Protein AF-A0A7G9RT55-F1 (afdb_monomer)

Organism: NCBI:txid1715720

Nearest PDB structures (foldseek):
  7obt-assembly1_A-2  TM=5.207E-01  e=1.478E+00  Homo sapiens
  7baa-assembly1_A-2  TM=5.423E-01  e=1.840E+00  Homo sapiens
  7ba3-assembly1_A  TM=5.422E-01  e=2.421E+00  Homo sapiens
  5dbk-assembly1_B  TM=5.103E-01  e=3.553E+00  Bacillus thuringiensis Bt407
  4gpk-assembly2_H  TM=4.696E-01  e=3.014E+00  Bacillus thuringiensis serovar thuringiensis

Structure (mmCIF, N/CA/C/O backbone):
data_AF-A0A7G9RT55-F1
#
_entry.id   AF-A0A7G9RT55-F1
#
loop_
_atom_site.group_PDB
_atom_site.id
_atom_site.type_symbol
_atom_site.label_atom_id
_atom_site.label_alt_id
_atom_site.label_comp_id
_atom_site.label_asym_id
_atom_site.label_entity_id
_atom_site.label_seq_id
_atom_site.pdbx_PDB_ins_code
_atom_site.Cartn_x
_atom_site.Cartn_y
_atom_site.Cartn_z
_atom_site.occupancy
_atom_site.B_iso_or_equiv
_atom_site.auth_seq_id
_atom_site.auth_comp_id
_atom_site.auth_asym_id
_atom_site.auth_atom_id
_atom_site.pdbx_PDB_model_num
ATOM 1 N N . MET A 1 1 ? 15.033 -12.448 26.226 1.00 54.19 1 MET A N 1
ATOM 2 C CA . MET A 1 1 ? 15.292 -12.663 24.775 1.00 54.19 1 MET A CA 1
ATOM 3 C C . MET A 1 1 ? 14.452 -11.762 23.844 1.00 54.19 1 MET A C 1
ATOM 5 O O . MET A 1 1 ? 14.510 -11.915 22.630 1.00 54.19 1 MET A O 1
ATOM 9 N N . THR A 1 2 ? 13.722 -10.767 24.361 1.00 61.53 2 THR A N 1
ATOM 10 C CA . THR A 1 2 ? 12.724 -9.975 23.604 1.00 61.53 2 THR A CA 1
ATOM 11 C C . THR A 1 2 ? 13.319 -8.771 22.852 1.00 61.53 2 THR A C 1
ATOM 13 O O . THR A 1 2 ? 12.818 -8.347 21.810 1.00 61.53 2 THR A O 1
ATOM 16 N N . THR A 1 3 ? 14.440 -8.237 23.336 1.00 63.31 3 THR A N 1
ATOM 17 C CA . THR A 1 3 ? 15.113 -7.041 22.800 1.00 63.31 3 THR A CA 1
ATOM 18 C C . THR A 1 3 ? 15.742 -7.268 21.425 1.00 63.31 3 THR A C 1
ATOM 20 O O . THR A 1 3 ? 15.651 -6.401 20.555 1.00 63.31 3 THR A O 1
ATOM 23 N N . ALA A 1 4 ? 16.321 -8.446 21.179 1.00 61.75 4 ALA A N 1
ATOM 24 C CA . ALA A 1 4 ? 16.947 -8.776 19.897 1.00 61.75 4 ALA A CA 1
ATOM 25 C C . ALA A 1 4 ? 15.930 -8.833 18.740 1.00 61.75 4 ALA A C 1
ATOM 27 O O . ALA A 1 4 ? 16.210 -8.348 17.642 1.00 61.75 4 ALA A O 1
ATOM 28 N N . ILE A 1 5 ? 14.725 -9.356 18.997 1.00 68.31 5 ILE A N 1
ATOM 29 C CA . ILE A 1 5 ? 13.633 -9.442 18.014 1.00 68.31 5 ILE A CA 1
ATOM 30 C C . ILE A 1 5 ? 13.136 -8.038 17.649 1.00 68.31 5 ILE A C 1
ATOM 32 O O . ILE A 1 5 ? 13.019 -7.701 16.468 1.00 68.31 5 ILE A O 1
ATOM 36 N N . ALA A 1 6 ? 12.928 -7.176 18.649 1.00 66.81 6 ALA A N 1
ATOM 37 C CA . ALA A 1 6 ? 12.518 -5.792 18.426 1.00 66.81 6 ALA A CA 1
ATOM 38 C C . ALA A 1 6 ? 13.565 -4.992 17.624 1.00 66.81 6 ALA A C 1
ATOM 40 O O . ALA A 1 6 ? 13.210 -4.236 16.714 1.00 66.81 6 ALA A O 1
ATOM 41 N N . LEU A 1 7 ? 14.860 -5.182 17.906 1.00 66.75 7 LEU A N 1
ATOM 42 C CA . LEU A 1 7 ? 15.953 -4.538 17.168 1.00 66.75 7 LEU A CA 1
ATOM 43 C C . LEU A 1 7 ? 16.041 -5.021 15.714 1.00 66.75 7 LEU A C 1
ATOM 45 O O . LEU A 1 7 ? 16.176 -4.187 14.815 1.00 66.75 7 LEU A O 1
ATOM 49 N N . ARG A 1 8 ? 15.901 -6.331 15.459 1.00 73.88 8 ARG A N 1
ATOM 50 C CA . ARG A 1 8 ? 15.820 -6.883 14.093 1.00 73.88 8 ARG A CA 1
ATOM 51 C C . ARG A 1 8 ? 14.623 -6.312 13.332 1.00 73.88 8 ARG A C 1
ATOM 53 O O . ARG A 1 8 ? 14.781 -5.881 12.192 1.00 73.88 8 ARG A O 1
ATOM 60 N N . GLY A 1 9 ? 13.469 -6.184 13.989 1.00 81.88 9 GLY A N 1
ATOM 61 C CA . GLY A 1 9 ? 12.286 -5.540 13.413 1.00 81.88 9 GLY A CA 1
ATOM 62 C C . GLY A 1 9 ? 12.526 -4.077 13.023 1.00 81.88 9 GLY A C 1
ATOM 63 O O . GLY A 1 9 ? 12.167 -3.658 11.924 1.00 81.88 9 GLY A O 1
ATOM 64 N N . ARG A 1 10 ? 13.191 -3.290 13.881 1.00 85.25 10 ARG A N 1
ATOM 65 C CA . ARG A 1 10 ? 13.533 -1.887 13.575 1.00 85.25 10 ARG A CA 1
ATOM 66 C C . ARG A 1 10 ? 14.549 -1.770 12.438 1.00 85.25 10 ARG A C 1
ATOM 68 O O . ARG A 1 10 ? 14.402 -0.880 11.602 1.00 85.25 10 ARG A O 1
ATOM 75 N N . ARG A 1 11 ? 15.558 -2.649 12.390 1.00 89.50 11 ARG A N 1
ATOM 76 C CA . ARG A 1 11 ? 16.537 -2.699 11.290 1.00 89.50 11 ARG A CA 1
ATOM 77 C C . ARG A 1 11 ? 15.849 -3.008 9.959 1.00 89.50 11 ARG A C 1
ATOM 79 O O . ARG A 1 11 ? 16.052 -2.252 9.014 1.00 89.50 11 ARG A O 1
ATOM 86 N N . LYS A 1 12 ? 14.952 -4.002 9.929 1.00 91.12 12 LYS A N 1
ATOM 87 C CA . LYS A 1 12 ? 14.154 -4.335 8.738 1.00 91.12 12 LYS A CA 1
ATOM 88 C C . LYS A 1 12 ? 13.342 -3.133 8.249 1.00 91.12 12 LYS A C 1
ATOM 90 O O . LYS A 1 12 ? 13.470 -2.722 7.105 1.00 91.12 12 LYS A O 1
ATOM 95 N N . VAL A 1 13 ? 12.594 -2.474 9.139 1.00 91.50 13 VAL A N 1
ATOM 96 C CA . VAL A 1 13 ? 11.798 -1.284 8.773 1.00 91.50 13 VAL A CA 1
ATOM 97 C C . VAL A 1 13 ? 12.667 -0.145 8.229 1.00 91.50 13 VAL A C 1
ATOM 99 O O . VAL A 1 13 ? 12.251 0.558 7.310 1.00 91.50 13 VAL A O 1
ATOM 102 N N . ARG A 1 14 ? 13.867 0.071 8.783 1.00 93.00 14 ARG A N 1
ATOM 103 C CA . ARG A 1 14 ? 14.801 1.086 8.269 1.00 93.00 14 ARG A CA 1
ATOM 104 C C . ARG A 1 14 ? 15.301 0.739 6.867 1.00 93.00 14 ARG A C 1
ATOM 106 O O . ARG A 1 14 ? 15.377 1.639 6.036 1.00 93.00 14 ARG A O 1
ATOM 113 N N . GLN A 1 15 ? 15.595 -0.533 6.610 1.00 93.75 15 GLN A N 1
ATOM 114 C CA . GLN A 1 15 ? 16.011 -1.015 5.295 1.00 93.75 15 GLN A CA 1
ATOM 115 C C . GLN A 1 15 ? 14.906 -0.814 4.252 1.00 93.75 15 GLN A C 1
ATOM 117 O O . GLN A 1 15 ? 15.156 -0.141 3.257 1.00 93.75 15 GLN A O 1
ATOM 122 N N . LEU A 1 16 ? 13.677 -1.254 4.539 1.00 93.00 16 LEU A N 1
ATOM 123 C CA . LEU A 1 16 ? 12.526 -1.070 3.644 1.00 93.00 16 LEU A CA 1
ATOM 124 C C . LEU A 1 16 ? 12.285 0.412 3.330 1.00 93.00 16 LEU A C 1
ATOM 126 O O . LEU A 1 16 ? 12.070 0.809 2.189 1.00 93.00 16 LEU A O 1
ATOM 130 N N . LYS A 1 17 ? 12.371 1.282 4.349 1.00 92.81 17 LYS A N 1
ATOM 131 C CA . LYS A 1 17 ? 12.248 2.735 4.154 1.00 92.81 17 LYS A CA 1
ATOM 132 C C . LYS A 1 17 ?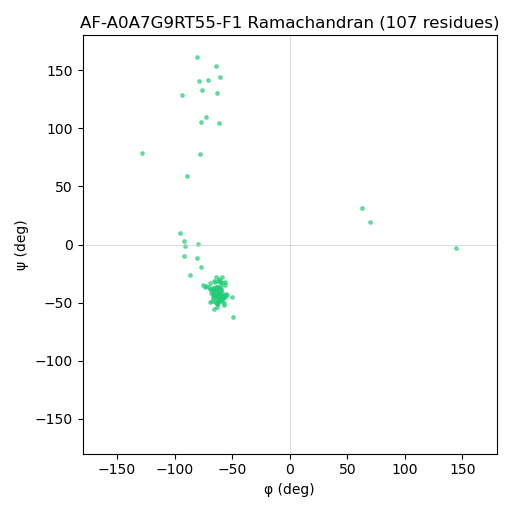 13.352 3.296 3.257 1.00 92.81 17 LYS A C 1
ATOM 134 O O . LYS A 1 17 ? 13.085 4.242 2.523 1.00 92.81 17 LYS A O 1
ATOM 139 N N . ARG A 1 18 ? 14.578 2.771 3.348 1.00 92.56 18 ARG A N 1
ATOM 140 C CA . ARG A 1 18 ? 15.696 3.189 2.494 1.00 92.56 18 ARG A CA 1
ATOM 141 C C . ARG A 1 18 ? 15.471 2.729 1.054 1.00 92.56 18 ARG A C 1
ATOM 143 O O . ARG A 1 18 ? 15.547 3.571 0.172 1.00 92.56 18 ARG A O 1
ATOM 150 N N . GLN A 1 19 ? 15.130 1.458 0.847 1.00 92.44 19 GLN A N 1
ATOM 151 C CA . GLN A 1 19 ? 14.832 0.894 -0.476 1.00 92.44 19 GLN A CA 1
ATOM 152 C C . GLN A 1 19 ? 13.719 1.675 -1.172 1.00 92.44 19 GLN A C 1
ATOM 154 O O . GLN A 1 19 ? 13.889 2.108 -2.306 1.00 92.44 19 GLN A O 1
ATOM 159 N N . LEU A 1 20 ? 12.644 1.986 -0.445 1.00 91.50 20 LEU A N 1
ATOM 160 C CA . LEU A 1 20 ? 11.575 2.820 -0.973 1.00 91.50 20 LEU A CA 1
ATOM 161 C C . LEU A 1 20 ? 12.046 4.217 -1.405 1.00 91.50 20 LEU A C 1
ATOM 163 O O . LEU A 1 20 ? 11.630 4.720 -2.443 1.00 91.50 20 LEU A O 1
ATOM 167 N N . ARG A 1 21 ? 12.877 4.881 -0.594 1.00 90.94 21 ARG A N 1
ATOM 168 C CA . ARG A 1 21 ? 13.384 6.216 -0.944 1.00 90.94 21 ARG A CA 1
ATOM 169 C C . ARG A 1 21 ? 14.234 6.169 -2.205 1.00 90.94 21 ARG A C 1
ATOM 171 O O . ARG A 1 21 ? 14.098 7.054 -3.035 1.00 90.94 21 ARG A O 1
ATOM 178 N N . THR A 1 22 ? 15.082 5.150 -2.332 1.00 90.44 22 THR A N 1
ATOM 179 C CA . THR A 1 22 ? 15.911 4.949 -3.522 1.00 90.44 22 THR A CA 1
ATOM 180 C C . THR A 1 22 ? 15.049 4.709 -4.758 1.00 90.44 22 THR A C 1
ATOM 182 O O . THR A 1 22 ? 15.300 5.326 -5.782 1.00 90.44 22 THR A O 1
ATOM 185 N N . ALA A 1 23 ? 13.999 3.894 -4.646 1.00 87.81 23 ALA A N 1
ATOM 186 C CA . ALA A 1 23 ? 13.074 3.612 -5.742 1.00 87.81 23 ALA A CA 1
ATOM 187 C C . ALA A 1 23 ? 12.282 4.836 -6.228 1.00 87.81 23 ALA A C 1
ATOM 189 O O . ALA A 1 23 ? 11.890 4.891 -7.386 1.00 87.81 23 ALA A O 1
ATOM 190 N N . GLY A 1 24 ? 12.037 5.814 -5.351 1.00 84.00 24 GLY A N 1
ATOM 191 C CA . GLY A 1 24 ? 11.335 7.052 -5.697 1.00 84.00 24 GLY A CA 1
ATOM 192 C C . GLY A 1 24 ? 12.196 8.102 -6.407 1.00 84.00 24 GLY A C 1
ATOM 193 O O . GLY A 1 24 ? 11.698 9.193 -6.677 1.00 84.00 24 GLY A O 1
ATOM 194 N N . LEU A 1 25 ? 13.479 7.822 -6.660 1.00 88.69 25 LEU A N 1
ATOM 195 C CA . LEU A 1 25 ? 14.351 8.725 -7.408 1.00 88.69 25 LEU A CA 1
ATOM 196 C C . LEU A 1 25 ? 14.087 8.593 -8.920 1.00 88.69 25 LEU A C 1
ATOM 198 O O . LEU A 1 25 ? 13.957 7.470 -9.403 1.00 88.69 25 LEU A O 1
ATOM 202 N N . PRO A 1 26 ? 14.093 9.699 -9.692 1.00 80.81 26 PRO A N 1
ATOM 203 C CA . PRO A 1 26 ? 13.891 9.648 -11.146 1.00 80.81 26 PRO A CA 1
ATOM 204 C C . PRO A 1 26 ? 14.925 8.786 -11.885 1.00 80.81 26 PRO A C 1
ATOM 206 O O . PRO A 1 26 ? 14.635 8.238 -12.939 1.00 80.81 26 PRO A O 1
ATOM 209 N N . SER A 1 27 ? 16.131 8.666 -11.325 1.00 84.81 27 SER A N 1
ATOM 210 C CA . SER A 1 27 ? 17.256 7.903 -11.875 1.00 84.81 27 SER A CA 1
ATOM 211 C C . SER A 1 27 ? 17.368 6.477 -11.326 1.00 84.81 27 SER A C 1
ATOM 213 O O . SER A 1 27 ? 18.392 5.823 -11.529 1.00 84.81 27 SER A O 1
ATOM 215 N N . ALA A 1 28 ? 16.363 5.994 -10.589 1.00 85.56 28 ALA A N 1
ATOM 216 C CA . ALA A 1 28 ? 16.394 4.654 -10.020 1.00 85.56 28 ALA A CA 1
ATOM 217 C C . ALA A 1 28 ? 16.431 3.593 -11.128 1.00 85.56 28 ALA A C 1
ATOM 219 O O . ALA A 1 28 ? 15.606 3.602 -12.041 1.00 85.56 28 ALA A O 1
ATOM 220 N N . ALA A 1 29 ? 17.364 2.647 -11.019 1.00 89.06 29 ALA A N 1
ATOM 221 C CA . ALA A 1 29 ? 17.417 1.503 -11.923 1.00 89.06 29 ALA A CA 1
ATOM 222 C C . ALA A 1 29 ? 16.163 0.624 -11.760 1.00 89.06 29 ALA A C 1
ATOM 224 O O . ALA A 1 29 ? 15.603 0.555 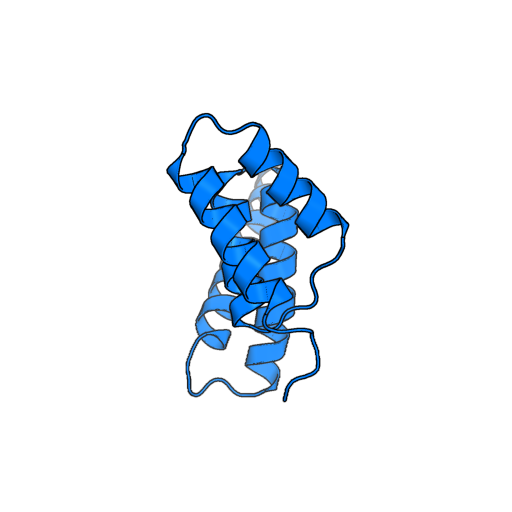-10.664 1.00 89.06 29 ALA A O 1
ATOM 225 N N . ALA A 1 30 ? 15.771 -0.116 -12.802 1.00 87.06 30 ALA A N 1
ATOM 226 C CA . ALA A 1 30 ? 14.590 -0.993 -12.771 1.00 87.06 30 ALA A CA 1
ATOM 227 C C . ALA A 1 30 ? 14.579 -1.935 -11.548 1.00 87.06 30 ALA A C 1
ATOM 229 O O . ALA A 1 30 ? 13.609 -1.975 -10.797 1.00 87.06 30 ALA A O 1
ATOM 230 N N . ALA A 1 31 ? 15.717 -2.566 -11.236 1.00 88.75 31 ALA A N 1
ATOM 231 C CA . ALA A 1 31 ? 15.854 -3.418 -10.051 1.00 88.75 31 ALA A CA 1
ATOM 232 C C . ALA A 1 31 ? 15.601 -2.674 -8.721 1.00 88.75 31 ALA A C 1
ATOM 234 O O . ALA A 1 31 ? 15.115 -3.254 -7.752 1.00 88.75 31 ALA A O 1
ATOM 235 N N . GLN A 1 32 ? 15.928 -1.381 -8.643 1.00 90.25 32 GLN A N 1
ATOM 236 C CA . GLN A 1 32 ? 15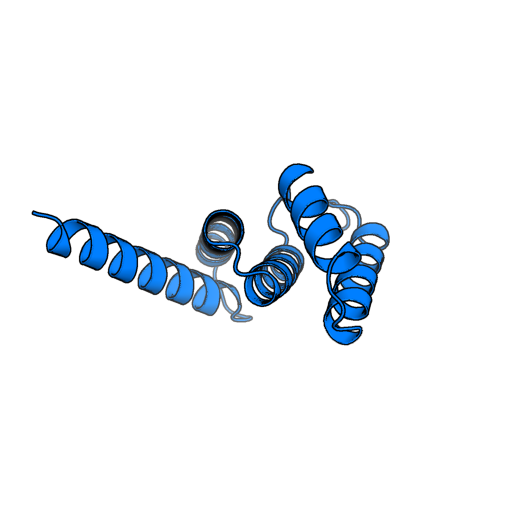.642 -0.561 -7.462 1.00 90.25 32 GLN A CA 1
ATOM 237 C C . GLN A 1 32 ? 14.160 -0.192 -7.383 1.00 90.25 32 GLN A C 1
ATOM 239 O O . GLN A 1 32 ? 13.623 -0.123 -6.278 1.00 90.25 32 GLN A O 1
ATOM 244 N N . GLN A 1 33 ? 13.505 0.021 -8.526 1.00 89.25 33 GLN A N 1
ATOM 245 C CA . GLN A 1 33 ? 12.066 0.265 -8.598 1.00 89.25 33 GLN A CA 1
ATOM 246 C C . GLN A 1 33 ? 11.281 -0.962 -8.123 1.00 89.25 33 GLN A C 1
ATOM 248 O O . GLN A 1 33 ? 10.414 -0.816 -7.261 1.00 89.25 33 GLN A O 1
ATOM 253 N N . ASP A 1 34 ? 11.653 -2.161 -8.577 1.00 89.88 34 ASP A N 1
ATOM 254 C CA . ASP A 1 34 ? 11.031 -3.420 -8.146 1.00 89.88 34 ASP A CA 1
ATOM 255 C C . ASP A 1 34 ? 11.199 -3.651 -6.641 1.00 89.88 34 ASP A C 1
ATOM 257 O O . ASP A 1 34 ? 10.216 -3.826 -5.919 1.00 89.88 34 ASP A O 1
ATOM 261 N N . LEU A 1 35 ? 12.421 -3.490 -6.118 1.00 92.06 35 LEU A N 1
ATOM 262 C CA . LEU A 1 35 ? 12.663 -3.541 -4.672 1.00 92.06 35 LEU A CA 1
ATOM 263 C C . LEU A 1 35 ? 11.843 -2.495 -3.902 1.00 92.06 35 LEU A C 1
ATOM 265 O O . LEU A 1 35 ? 11.456 -2.724 -2.753 1.00 92.06 35 LEU A O 1
ATOM 269 N N . GLY A 1 36 ? 11.594 -1.333 -4.502 1.00 92.75 36 GLY A N 1
ATOM 270 C CA . GLY A 1 36 ? 10.735 -0.292 -3.952 1.00 92.75 36 GLY A CA 1
ATOM 271 C C . GLY A 1 36 ? 9.273 -0.702 -3.856 1.00 92.75 36 GLY A C 1
ATOM 272 O O . GLY A 1 36 ? 8.652 -0.437 -2.822 1.00 92.75 36 GLY A O 1
ATOM 273 N N . ARG A 1 37 ? 8.746 -1.357 -4.899 1.00 93.94 37 ARG A N 1
ATOM 274 C CA . ARG A 1 37 ? 7.378 -1.899 -4.951 1.00 93.94 37 ARG A CA 1
ATOM 275 C C . ARG A 1 37 ? 7.171 -2.93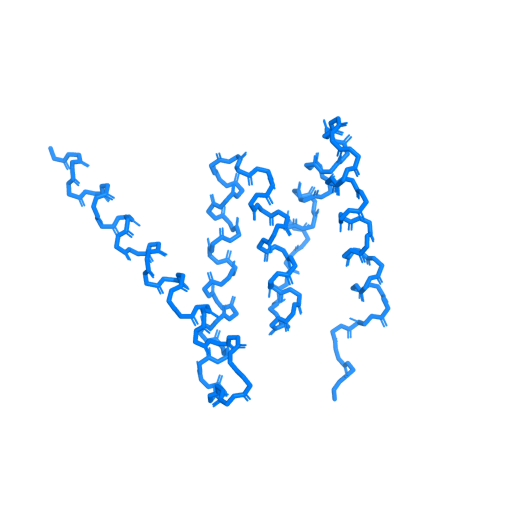2 -3.847 1.00 93.94 37 ARG A C 1
ATOM 277 O O . ARG A 1 37 ? 6.255 -2.786 -3.039 1.00 93.94 37 ARG A O 1
ATOM 284 N N . ASP A 1 38 ? 8.090 -3.879 -3.708 1.00 94.19 38 ASP A N 1
ATOM 285 C CA . ASP A 1 38 ? 8.023 -4.879 -2.637 1.00 94.19 38 ASP A CA 1
ATOM 286 C C . ASP A 1 38 ? 8.132 -4.223 -1.254 1.00 94.19 38 ASP A C 1
ATOM 288 O O . ASP A 1 38 ? 7.365 -4.507 -0.329 1.00 94.19 38 ASP A O 1
ATOM 292 N N . SER A 1 39 ? 9.051 -3.260 -1.115 1.00 95.00 39 SER A N 1
ATOM 293 C CA . SER A 1 39 ? 9.277 -2.565 0.154 1.00 95.00 39 SER A CA 1
ATOM 294 C C . SER A 1 39 ? 8.074 -1.741 0.605 1.00 95.00 39 SER A C 1
ATOM 296 O O . SER A 1 39 ? 7.802 -1.654 1.807 1.00 95.00 39 SER A O 1
ATOM 298 N N . VAL A 1 40 ? 7.367 -1.084 -0.321 1.00 96.44 40 VAL A N 1
ATOM 299 C CA . VAL A 1 40 ? 6.189 -0.281 0.028 1.00 96.44 40 VAL A CA 1
ATOM 300 C C . VAL A 1 40 ? 5.002 -1.158 0.399 1.00 96.44 40 VAL A C 1
ATOM 302 O O . VAL A 1 40 ? 4.301 -0.802 1.348 1.00 96.44 40 VAL A O 1
ATOM 305 N N . LEU A 1 41 ? 4.833 -2.312 -0.255 1.00 96.38 41 LEU A N 1
ATOM 306 C CA . LEU A 1 41 ? 3.822 -3.303 0.115 1.00 96.38 41 LEU A CA 1
ATOM 307 C C . LEU A 1 41 ? 4.080 -3.851 1.520 1.00 96.38 41 LEU A C 1
ATOM 309 O O . LEU A 1 41 ? 3.196 -3.771 2.371 1.00 96.38 41 LEU A O 1
ATOM 313 N N . GLU A 1 42 ? 5.313 -4.258 1.837 1.00 96.38 42 GLU A N 1
ATOM 314 C CA . GLU A 1 42 ? 5.618 -4.755 3.185 1.00 96.38 42 GLU A CA 1
ATOM 315 C C . GLU A 1 42 ? 5.395 -3.663 4.257 1.00 96.38 42 GLU A C 1
ATOM 317 O O . GLU A 1 42 ? 4.899 -3.916 5.362 1.00 96.38 42 GLU A O 1
ATOM 322 N N . LEU A 1 43 ? 5.728 -2.404 3.949 1.00 96.31 43 LEU A N 1
ATOM 323 C CA . LEU A 1 43 ? 5.473 -1.278 4.853 1.00 96.31 43 LEU A CA 1
ATOM 324 C C . LEU A 1 43 ? 3.979 -0.958 4.997 1.00 96.31 43 LEU A C 1
ATOM 326 O O . LEU A 1 43 ? 3.567 -0.528 6.083 1.00 96.31 43 LEU A O 1
ATOM 330 N N . LEU A 1 44 ? 3.183 -1.144 3.944 1.00 96.75 44 LEU A N 1
ATOM 331 C CA . LEU A 1 44 ? 1.729 -1.015 3.975 1.00 96.75 44 LEU A CA 1
ATOM 332 C C . LEU A 1 44 ? 1.118 -2.094 4.870 1.00 96.75 44 LEU A C 1
ATOM 334 O O . LEU A 1 44 ? 0.480 -1.749 5.863 1.00 96.75 44 LEU A O 1
ATOM 338 N N . GLU A 1 45 ? 1.399 -3.369 4.604 1.00 96.12 45 GLU A N 1
ATOM 339 C CA . GLU A 1 45 ? 0.913 -4.506 5.395 1.00 96.12 45 GLU A CA 1
ATOM 340 C C . GLU A 1 45 ? 1.292 -4.375 6.867 1.00 96.12 45 GLU A C 1
ATOM 342 O O . GLU A 1 45 ? 0.478 -4.575 7.773 1.00 96.12 45 GLU A O 1
ATOM 347 N N . ARG A 1 46 ? 2.530 -3.949 7.136 1.00 95.69 46 ARG A N 1
ATOM 348 C CA . ARG A 1 46 ? 2.963 -3.650 8.496 1.00 95.69 46 ARG A CA 1
ATOM 349 C C . ARG A 1 46 ? 2.113 -2.541 9.117 1.00 95.69 46 ARG A C 1
ATOM 351 O O . ARG A 1 46 ? 1.713 -2.659 10.270 1.00 95.69 46 ARG A O 1
ATOM 358 N N . SER A 1 47 ? 1.848 -1.461 8.388 1.00 95.44 47 SER A N 1
ATOM 359 C CA . SER A 1 47 ? 1.026 -0.352 8.891 1.00 95.44 47 SER A CA 1
ATOM 360 C C . SER A 1 47 ? -0.407 -0.798 9.177 1.00 95.44 47 SER A C 1
ATOM 362 O O . SER A 1 47 ? -0.968 -0.381 10.188 1.00 95.44 47 SER A O 1
ATOM 364 N N . MET A 1 48 ? -0.955 -1.696 8.355 1.00 95.31 48 MET A N 1
ATOM 365 C CA . MET A 1 48 ? -2.253 -2.332 8.581 1.00 95.31 48 MET A CA 1
ATOM 366 C C . MET A 1 48 ? -2.241 -3.174 9.858 1.00 95.31 48 MET A C 1
ATOM 368 O O . MET A 1 48 ? -3.076 -2.984 10.737 1.00 95.31 48 MET A O 1
ATOM 372 N N . ARG A 1 49 ? -1.234 -4.041 10.015 1.00 94.38 49 ARG A N 1
ATOM 373 C CA . ARG A 1 49 ? -1.087 -4.924 11.181 1.00 94.38 49 ARG A CA 1
ATOM 374 C C . ARG A 1 49 ? -0.966 -4.167 12.506 1.00 94.38 49 ARG A C 1
ATOM 376 O O . ARG A 1 49 ? -1.441 -4.656 13.523 1.00 94.38 49 ARG A O 1
ATOM 383 N N . PHE A 1 50 ? -0.315 -3.004 12.509 1.00 92.00 50 PHE A N 1
ATOM 384 C CA . PHE A 1 50 ? -0.173 -2.162 13.706 1.00 92.00 50 PHE A CA 1
ATOM 385 C C . PHE A 1 50 ? -1.282 -1.105 13.851 1.00 92.00 50 PHE A C 1
ATOM 387 O O . PHE A 1 50 ? -1.218 -0.296 14.770 1.00 92.00 50 PHE A O 1
ATOM 394 N N . GLY A 1 51 ? -2.282 -1.076 12.962 1.00 90.88 51 GLY A N 1
ATOM 395 C CA . GLY A 1 51 ? -3.392 -0.122 13.048 1.00 90.88 51 GLY A CA 1
ATOM 396 C C . GLY A 1 51 ? -3.003 1.332 12.757 1.00 90.88 51 GLY A C 1
ATOM 397 O O . GLY A 1 51 ? -3.725 2.255 13.127 1.00 90.88 51 GLY A O 1
ATOM 398 N N . HIS A 1 52 ? -1.873 1.581 12.090 1.00 93.81 52 HIS A N 1
ATOM 399 C CA . HIS A 1 52 ? -1.417 2.934 11.768 1.00 93.81 52 HIS A CA 1
ATOM 400 C C . HIS A 1 52 ? -2.194 3.512 10.574 1.00 93.81 52 HIS A C 1
ATOM 402 O O . HIS A 1 52 ? -1.687 3.563 9.457 1.00 93.81 52 HIS A O 1
ATOM 408 N N . GLN A 1 53 ? -3.422 3.965 10.818 1.00 91.50 53 GLN A N 1
ATOM 409 C CA . GLN A 1 53 ? -4.394 4.432 9.819 1.00 91.50 53 GLN A CA 1
ATOM 410 C C . GLN A 1 53 ? -3.833 5.444 8.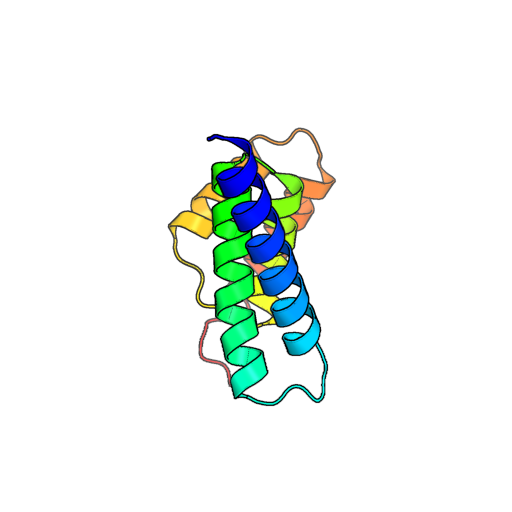806 1.00 91.50 53 GLN A C 1
ATOM 412 O O . GLN A 1 53 ? -3.742 5.158 7.611 1.00 91.50 53 GLN A O 1
ATOM 417 N N . ARG A 1 54 ? -3.390 6.613 9.285 1.00 91.19 54 ARG A N 1
ATOM 418 C CA . ARG A 1 54 ? -2.834 7.679 8.435 1.00 91.19 54 ARG A CA 1
ATOM 419 C C . ARG A 1 54 ? -1.602 7.217 7.662 1.00 91.19 54 ARG A C 1
ATOM 421 O O . ARG A 1 54 ? -1.444 7.547 6.489 1.00 91.19 54 ARG A O 1
ATOM 428 N N . LEU A 1 55 ? -0.745 6.422 8.304 1.00 93.75 55 LEU A N 1
ATOM 429 C CA . LEU A 1 55 ? 0.450 5.886 7.659 1.00 93.75 55 LEU A CA 1
ATOM 430 C C . LEU A 1 55 ? 0.091 4.862 6.575 1.00 93.75 55 LEU A C 1
ATOM 432 O O . LEU A 1 55 ? 0.723 4.869 5.526 1.00 93.75 55 LEU A O 1
ATOM 436 N N . ALA A 1 56 ? -0.923 4.023 6.791 1.00 95.00 56 ALA A N 1
ATOM 437 C CA . ALA A 1 56 ? -1.392 3.064 5.798 1.00 95.00 56 ALA A CA 1
ATOM 438 C C . ALA A 1 56 ? -1.887 3.775 4.528 1.00 95.00 56 ALA A C 1
ATOM 440 O O . ALA A 1 56 ? -1.444 3.431 3.439 1.00 95.00 56 ALA A O 1
ATOM 441 N N . LEU A 1 57 ? -2.683 4.844 4.652 1.00 92.94 57 LEU A N 1
ATOM 442 C CA . LEU A 1 57 ? -3.123 5.637 3.493 1.00 92.94 57 LEU A CA 1
ATOM 443 C C . LEU A 1 57 ? -1.961 6.341 2.770 1.00 92.94 57 LEU A C 1
ATOM 445 O O . LEU A 1 57 ? -1.931 6.407 1.542 1.00 92.94 57 LEU A O 1
ATOM 449 N N . GLN A 1 58 ? -0.954 6.824 3.506 1.00 92.81 58 GLN A N 1
ATOM 450 C CA . GLN A 1 58 ? 0.267 7.354 2.887 1.00 92.81 58 GLN A CA 1
ATOM 451 C C . GLN A 1 58 ? 1.046 6.275 2.121 1.00 92.81 58 GLN A C 1
ATOM 453 O O . GLN A 1 58 ? 1.585 6.556 1.052 1.00 92.81 58 GLN A O 1
ATOM 458 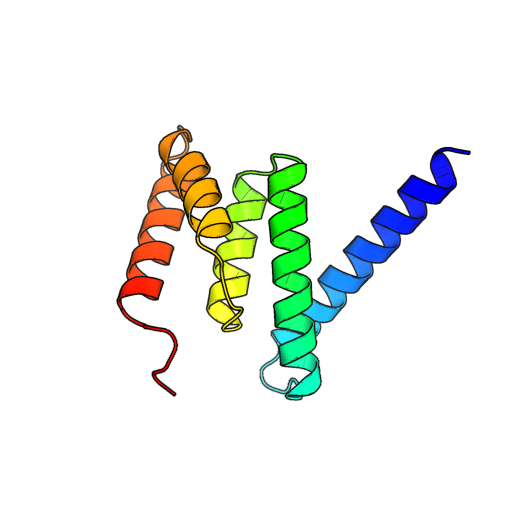N N . ARG A 1 59 ? 1.108 5.048 2.654 1.00 95.06 59 ARG A N 1
ATOM 459 C CA . ARG A 1 59 ? 1.770 3.906 2.008 1.00 95.06 59 ARG A CA 1
ATOM 460 C C . ARG A 1 59 ? 1.009 3.414 0.784 1.00 95.06 59 ARG A C 1
ATOM 462 O O . ARG A 1 59 ? 1.655 3.092 -0.202 1.00 95.06 59 ARG A O 1
ATOM 469 N N . LEU A 1 60 ? -0.322 3.444 0.817 1.00 94.44 60 LEU A N 1
ATOM 470 C CA . LEU A 1 60 ? -1.170 3.156 -0.340 1.00 94.44 60 LEU A CA 1
ATOM 471 C C . LEU A 1 60 ? -0.860 4.111 -1.501 1.00 94.44 60 LEU A C 1
ATOM 473 O O . LEU A 1 60 ? -0.592 3.664 -2.608 1.00 94.44 60 LEU A O 1
ATOM 477 N N . HIS A 1 61 ? -0.796 5.418 -1.236 1.00 92.88 61 HIS A N 1
ATOM 478 C CA . HIS A 1 61 ? -0.406 6.402 -2.252 1.00 92.88 61 HIS A CA 1
ATOM 479 C C . HIS A 1 61 ? 1.006 6.127 -2.795 1.00 92.88 61 HIS A C 1
ATOM 481 O O . HIS A 1 61 ? 1.228 6.138 -4.001 1.00 92.88 61 HIS A O 1
ATOM 487 N N . GLN A 1 62 ? 1.976 5.840 -1.924 1.00 92.94 62 GLN A N 1
ATOM 488 C CA . GLN A 1 62 ? 3.330 5.494 -2.374 1.00 92.94 62 GLN A CA 1
ATOM 489 C C . GLN A 1 62 ? 3.352 4.233 -3.250 1.00 92.94 62 GLN A C 1
ATOM 491 O O . GLN A 1 62 ? 4.111 4.190 -4.212 1.00 92.94 62 GLN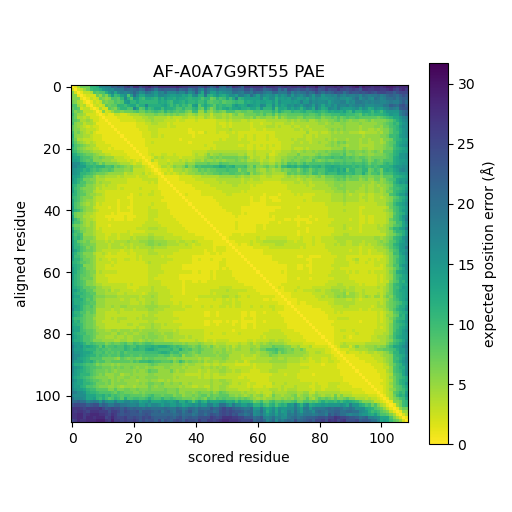 A O 1
ATOM 496 N N . ALA A 1 63 ? 2.520 3.239 -2.936 1.00 94.19 63 ALA A N 1
ATOM 497 C CA . ALA A 1 63 ? 2.371 2.024 -3.727 1.00 94.19 63 ALA A CA 1
ATOM 498 C C . ALA A 1 63 ? 1.792 2.320 -5.115 1.00 94.19 63 ALA A C 1
ATOM 500 O O . ALA A 1 63 ? 2.370 1.878 -6.104 1.00 94.19 63 ALA A O 1
ATOM 501 N N . LEU A 1 64 ? 0.744 3.147 -5.198 1.00 92.12 64 LEU A N 1
ATOM 502 C CA . LEU A 1 64 ? 0.179 3.602 -6.472 1.00 92.12 64 LEU A CA 1
ATOM 503 C C . LEU A 1 64 ? 1.215 4.342 -7.325 1.00 92.12 64 LEU A C 1
ATOM 505 O O . LEU A 1 64 ? 1.403 4.007 -8.488 1.00 92.12 64 LEU A O 1
ATOM 509 N N . LYS A 1 65 ? 1.963 5.281 -6.731 1.00 89.62 65 LYS A N 1
ATOM 510 C CA . LYS A 1 65 ? 3.009 6.040 -7.439 1.00 89.62 65 LYS A CA 1
ATOM 511 C C . LYS A 1 65 ? 4.136 5.182 -8.001 1.00 89.62 65 LYS A C 1
ATOM 513 O O . LYS A 1 65 ? 4.752 5.569 -8.984 1.00 89.62 65 LYS A O 1
ATOM 518 N N . LEU A 1 66 ? 4.435 4.059 -7.356 1.00 89.38 66 LEU A N 1
ATOM 519 C CA . LEU A 1 66 ? 5.459 3.124 -7.819 1.00 89.38 66 LEU A CA 1
ATOM 520 C C . LEU A 1 66 ? 4.905 2.036 -8.743 1.00 89.38 66 LEU A C 1
ATOM 522 O O . LEU A 1 66 ? 5.676 1.191 -9.196 1.00 89.38 66 LEU A O 1
ATOM 526 N N . GLY A 1 67 ? 3.596 2.024 -9.006 1.00 89.88 67 GLY A N 1
ATOM 527 C CA . GLY A 1 67 ? 2.946 0.955 -9.761 1.00 89.88 67 GLY A CA 1
ATOM 528 C C . GLY A 1 67 ? 3.039 -0.401 -9.059 1.00 89.88 67 GLY A C 1
ATOM 529 O O . GLY A 1 67 ? 3.166 -1.430 -9.716 1.00 89.88 67 GLY A O 1
ATOM 530 N N . ALA A 1 68 ? 3.053 -0.421 -7.723 1.00 91.44 68 ALA A N 1
ATOM 531 C CA . ALA A 1 68 ? 3.037 -1.668 -6.970 1.00 91.44 68 ALA A CA 1
ATOM 532 C C . ALA A 1 68 ? 1.660 -2.339 -7.080 1.00 91.44 68 ALA A C 1
ATOM 534 O O . ALA A 1 68 ? 0.623 -1.674 -7.021 1.00 91.44 68 ALA A O 1
ATOM 535 N N . VAL A 1 69 ? 1.646 -3.667 -7.191 1.00 90.75 69 VAL A N 1
ATOM 536 C CA . VAL A 1 69 ? 0.405 -4.440 -7.312 1.00 90.75 69 VAL A CA 1
ATOM 537 C C . VAL A 1 69 ? -0.318 -4.467 -5.965 1.00 90.75 69 VAL A C 1
ATOM 539 O O . VAL A 1 69 ? 0.127 -5.093 -5.003 1.00 90.75 69 VAL A O 1
ATOM 542 N N . LEU A 1 70 ? -1.447 -3.766 -5.884 1.00 91.94 70 LEU A N 1
ATOM 543 C CA . LEU A 1 70 ? -2.284 -3.708 -4.690 1.00 91.94 70 LEU A CA 1
ATOM 544 C C . LEU A 1 70 ? -3.383 -4.769 -4.750 1.00 91.94 70 LEU A C 1
ATOM 546 O O . LEU A 1 70 ? -4.140 -4.842 -5.713 1.00 91.94 70 LEU A O 1
ATOM 550 N N . THR A 1 71 ? -3.504 -5.564 -3.689 1.00 93.25 71 THR A N 1
ATOM 551 C CA . THR A 1 71 ? -4.579 -6.547 -3.544 1.00 93.25 71 THR A CA 1
ATOM 552 C C . THR A 1 71 ? -5.874 -5.892 -3.069 1.00 93.25 71 THR A C 1
ATOM 554 O O . THR A 1 71 ? -5.872 -4.814 -2.467 1.00 93.25 71 THR A O 1
ATOM 557 N N . GLU A 1 72 ? -6.997 -6.586 -3.258 1.00 91.00 72 GLU A N 1
ATOM 558 C CA . GLU A 1 72 ? -8.300 -6.155 -2.742 1.00 91.00 72 GLU A CA 1
ATOM 559 C C . GLU A 1 72 ? -8.279 -5.938 -1.214 1.00 91.00 72 GLU A C 1
ATOM 561 O O . GLU A 1 72 ? -8.924 -5.027 -0.697 1.00 91.00 72 GLU A O 1
ATOM 566 N N . THR A 1 73 ? -7.476 -6.713 -0.477 1.00 94.00 73 THR A N 1
ATOM 567 C CA . THR A 1 73 ? -7.298 -6.570 0.977 1.00 94.00 73 THR A CA 1
ATOM 568 C C . THR A 1 73 ? -6.727 -5.204 1.360 1.00 94.00 73 THR A C 1
ATOM 570 O O . THR A 1 73 ? -7.190 -4.591 2.326 1.00 94.00 73 THR A O 1
ATOM 573 N N . HIS A 1 74 ? -5.754 -4.690 0.599 1.00 94.25 74 HIS A N 1
ATOM 574 C CA . HIS A 1 74 ? -5.185 -3.358 0.828 1.00 94.25 74 HIS A CA 1
ATOM 575 C C . HIS A 1 74 ? -6.243 -2.268 0.647 1.00 94.25 74 HIS A C 1
ATOM 577 O O . HIS A 1 74 ? -6.368 -1.369 1.487 1.00 94.25 74 HIS A O 1
ATOM 583 N N . TRP A 1 75 ? -7.044 -2.390 -0.414 1.00 94.38 75 TRP A N 1
ATOM 584 C CA . TRP A 1 75 ? -8.134 -1.470 -0.719 1.00 94.38 75 TRP A CA 1
ATOM 585 C C . TRP A 1 75 ? -9.233 -1.507 0.337 1.00 94.38 75 TRP A C 1
ATOM 587 O O . TRP A 1 75 ? -9.584 -0.457 0.870 1.00 94.38 75 TRP A O 1
ATOM 597 N N . LYS A 1 76 ? -9.716 -2.698 0.711 1.00 94.56 76 LYS A N 1
ATOM 598 C CA . LYS A 1 76 ? -10.737 -2.889 1.754 1.00 94.56 76 LYS A CA 1
ATOM 599 C C . LYS A 1 76 ? -10.303 -2.298 3.090 1.00 94.56 76 LYS A C 1
ATOM 601 O O . LYS A 1 76 ? -11.088 -1.607 3.742 1.00 94.56 76 LYS A O 1
ATOM 606 N N . TYR A 1 77 ? -9.051 -2.523 3.493 1.00 94.75 77 TYR A N 1
ATOM 607 C CA . TYR A 1 77 ? -8.531 -1.936 4.724 1.00 94.75 77 TYR A CA 1
ATOM 608 C C . TYR A 1 77 ? -8.511 -0.407 4.651 1.00 94.75 77 TYR A C 1
ATOM 610 O O . TYR A 1 77 ? -9.029 0.253 5.549 1.00 94.75 77 TYR A O 1
ATOM 618 N N . CYS A 1 78 ? -7.940 0.162 3.586 1.00 93.75 78 CYS A N 1
ATOM 619 C CA . CYS A 1 78 ? -7.803 1.611 3.446 1.00 93.75 78 CYS A CA 1
ATOM 620 C C . CYS A 1 78 ? -9.159 2.317 3.303 1.00 93.75 78 CYS A C 1
ATOM 622 O O . CYS A 1 78 ? -9.359 3.358 3.927 1.00 93.75 78 CYS A O 1
ATOM 624 N N . HIS A 1 79 ? -10.106 1.704 2.587 1.00 94.38 79 HIS A N 1
ATOM 625 C CA . HIS A 1 79 ? -11.505 2.124 2.548 1.00 94.38 79 HIS A CA 1
ATOM 626 C C . HIS A 1 79 ? -12.102 2.145 3.954 1.00 94.38 79 HIS A C 1
ATOM 628 O O . HIS A 1 79 ? -12.629 3.158 4.400 1.00 94.38 79 HIS A O 1
ATOM 634 N N . GLY A 1 80 ? -11.960 1.043 4.696 1.00 93.44 80 GLY A N 1
ATOM 635 C CA . GLY A 1 80 ? -12.471 0.944 6.057 1.00 93.44 80 GLY A CA 1
ATOM 636 C C . GLY A 1 80 ? -11.821 1.941 7.020 1.00 93.44 80 GLY A C 1
ATOM 637 O O . GLY A 1 80 ? -12.474 2.376 7.964 1.00 93.44 80 GLY A O 1
ATOM 638 N N . VAL A 1 81 ? -10.551 2.301 6.820 1.00 92.38 81 VAL A N 1
ATOM 639 C CA . VAL A 1 81 ? -9.887 3.367 7.584 1.00 92.38 81 VAL A CA 1
ATOM 640 C C . VAL A 1 81 ? -10.497 4.726 7.261 1.00 92.38 81 VAL A C 1
ATOM 642 O O . VAL A 1 81 ? -10.836 5.461 8.182 1.00 92.38 81 VAL A O 1
ATOM 645 N N . ALA A 1 82 ? -10.662 5.047 5.978 1.00 91.81 82 ALA A N 1
ATOM 646 C CA . ALA A 1 82 ? -11.247 6.309 5.547 1.00 91.81 82 ALA A CA 1
ATOM 647 C C . ALA A 1 82 ? -12.696 6.452 6.035 1.00 91.81 82 ALA A C 1
ATOM 649 O O . ALA A 1 82 ? -13.018 7.429 6.700 1.00 91.81 82 ALA A O 1
ATOM 650 N N . ALA A 1 83 ? -13.534 5.438 5.810 1.00 91.38 83 ALA A N 1
ATOM 651 C CA . ALA A 1 83 ? -14.951 5.446 6.174 1.00 91.38 83 ALA A CA 1
ATOM 652 C C . ALA A 1 83 ? -15.201 5.612 7.684 1.00 91.38 83 ALA A C 1
ATOM 654 O O . ALA A 1 83 ? -16.205 6.187 8.087 1.00 91.38 83 ALA A O 1
ATOM 655 N N . ARG A 1 84 ? -14.291 5.110 8.529 1.00 90.81 84 ARG A N 1
ATOM 656 C CA . ARG A 1 84 ? -14.397 5.204 9.997 1.00 90.81 84 ARG A CA 1
ATOM 657 C C . ARG A 1 84 ? -13.703 6.435 10.582 1.00 90.81 84 ARG A C 1
ATOM 659 O O . ARG A 1 84 ? -13.840 6.701 11.773 1.00 90.81 84 ARG A O 1
ATOM 666 N N . SER A 1 85 ? -12.925 7.154 9.779 1.00 87.69 85 SER A N 1
ATOM 667 C CA . SER A 1 85 ? -12.176 8.322 10.230 1.00 87.69 85 SER A CA 1
ATOM 668 C C . SER A 1 85 ? -13.105 9.523 10.384 1.00 87.69 85 SER A C 1
ATOM 670 O O . SER A 1 85 ? -13.853 9.834 9.467 1.00 87.69 85 SER A O 1
ATOM 672 N N . GLN A 1 86 ? -13.016 10.251 11.498 1.00 88.06 86 GLN A N 1
ATOM 673 C CA . GLN A 1 86 ? -13.656 11.571 11.635 1.00 88.06 86 GLN A CA 1
ATOM 674 C C . GLN A 1 86 ? -12.826 12.693 10.983 1.00 88.06 86 GLN A C 1
ATOM 676 O O . GLN A 1 86 ? -13.306 13.809 10.798 1.00 88.06 86 GLN A O 1
ATOM 681 N N . ASP A 1 87 ? -11.576 12.400 10.612 1.00 87.44 87 ASP A N 1
ATOM 682 C CA . ASP A 1 87 ? -10.704 13.317 9.884 1.00 87.44 87 ASP A CA 1
ATOM 683 C C . ASP A 1 87 ? -11.111 13.349 8.402 1.00 87.44 87 ASP A C 1
ATOM 685 O O . ASP A 1 87 ? -10.818 12.412 7.648 1.00 87.44 87 ASP A O 1
ATOM 689 N N . LYS A 1 88 ? -11.772 14.441 7.995 1.00 88.31 88 LYS A N 1
ATOM 690 C CA . LYS A 1 88 ? -12.181 14.693 6.603 1.00 88.31 88 LYS A CA 1
ATOM 691 C C . LYS A 1 88 ? -11.004 14.649 5.634 1.00 88.31 88 LYS A C 1
ATOM 693 O O . LYS A 1 88 ? -11.146 14.123 4.536 1.00 88.31 88 LYS A O 1
ATOM 698 N N . SER A 1 89 ? -9.822 15.098 6.058 1.00 86.50 89 SER A N 1
ATOM 699 C CA . SER A 1 89 ? -8.641 15.077 5.194 1.00 86.50 89 SER A CA 1
ATOM 700 C C . SER A 1 89 ? -8.219 13.650 4.842 1.00 86.50 89 SER A C 1
ATOM 702 O O . SER A 1 89 ? -7.747 13.407 3.735 1.00 86.50 89 SER A O 1
ATOM 704 N N . LEU A 1 90 ? -8.421 12.676 5.741 1.00 83.00 90 LEU A N 1
ATOM 705 C CA . LEU A 1 90 ? -8.158 11.263 5.449 1.00 83.00 90 LEU A CA 1
ATOM 706 C C . LEU A 1 90 ? -9.204 10.657 4.513 1.00 83.00 90 LEU A C 1
ATOM 708 O O . LEU A 1 90 ? -8.841 9.844 3.661 1.00 83.00 90 LEU A O 1
ATOM 712 N N . GLN A 1 91 ? -10.469 11.056 4.654 1.00 90.00 91 GLN A N 1
ATOM 713 C CA . GLN A 1 91 ? -11.543 10.635 3.753 1.00 90.00 91 GLN A CA 1
ATOM 714 C C . GLN A 1 91 ? -11.278 11.129 2.327 1.00 90.00 91 GLN A C 1
ATOM 716 O O . GLN A 1 91 ? -11.191 10.325 1.401 1.00 90.00 91 GLN A O 1
ATOM 721 N N . GLU A 1 92 ? -11.056 12.435 2.167 1.00 89.88 92 GLU A N 1
ATOM 722 C CA . GLU A 1 92 ? -10.753 13.075 0.881 1.00 89.88 92 GLU A CA 1
ATOM 723 C C . GLU A 1 92 ? -9.494 12.486 0.245 1.00 89.88 92 GLU A C 1
ATOM 725 O O . GLU A 1 92 ? -9.477 12.178 -0.946 1.00 89.88 92 GLU A O 1
ATOM 730 N N . ARG A 1 93 ? -8.451 12.242 1.052 1.00 87.81 93 ARG A N 1
ATOM 731 C CA . ARG A 1 93 ? -7.221 11.588 0.590 1.00 87.81 93 ARG A CA 1
ATOM 732 C C . ARG A 1 93 ? -7.508 10.217 -0.008 1.00 87.81 93 ARG A C 1
ATOM 734 O O . ARG A 1 93 ? -6.944 9.895 -1.045 1.00 87.81 93 ARG A O 1
ATOM 741 N N . TYR A 1 94 ? -8.326 9.394 0.645 1.00 91.50 94 TYR A N 1
ATOM 742 C CA . TYR A 1 94 ? -8.654 8.069 0.124 1.00 91.50 94 TYR A CA 1
ATOM 743 C C . TYR A 1 94 ? -9.466 8.155 -1.171 1.00 91.50 94 TYR A C 1
ATOM 745 O O . TYR A 1 94 ? -9.142 7.453 -2.125 1.00 91.50 94 TYR A O 1
ATOM 753 N N . LEU A 1 95 ? -10.469 9.035 -1.224 1.00 91.44 95 LEU A N 1
ATOM 754 C CA . LEU A 1 95 ? -11.291 9.226 -2.421 1.00 91.44 95 LEU A CA 1
ATOM 755 C C . LEU A 1 95 ? -10.449 9.669 -3.620 1.00 91.44 95 LEU A C 1
ATOM 757 O O . LEU A 1 95 ? -10.586 9.096 -4.696 1.00 91.44 95 LEU A O 1
ATOM 761 N N . ALA A 1 96 ? -9.524 10.611 -3.422 1.00 89.06 96 ALA A N 1
ATOM 762 C CA . ALA A 1 96 ? -8.598 11.036 -4.468 1.00 89.06 96 ALA A CA 1
ATOM 763 C C . ALA A 1 96 ? -7.767 9.857 -5.011 1.00 89.06 96 ALA A C 1
ATOM 765 O O . ALA A 1 96 ? -7.677 9.672 -6.220 1.00 89.06 96 ALA A O 1
ATOM 766 N N . LEU A 1 97 ? -7.233 9.007 -4.125 1.00 89.12 97 LEU A N 1
ATOM 767 C CA . LEU A 1 97 ? -6.452 7.829 -4.527 1.00 89.12 97 LEU A CA 1
ATOM 768 C C . LEU A 1 97 ? -7.293 6.781 -5.268 1.00 89.12 97 LEU A C 1
ATOM 770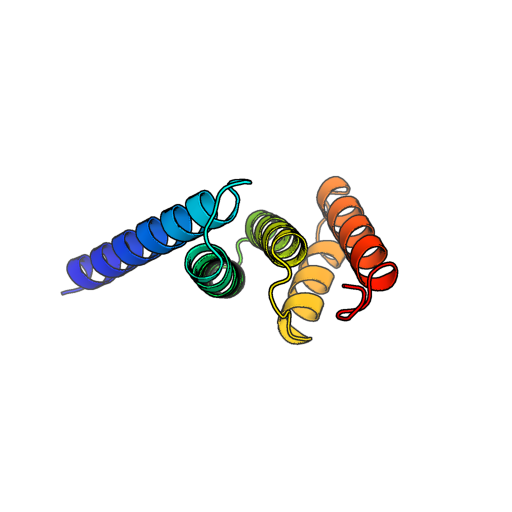 O O . LEU A 1 97 ? -6.803 6.145 -6.198 1.00 89.12 97 LEU A O 1
ATOM 774 N N . ALA A 1 98 ? -8.546 6.583 -4.855 1.00 88.12 98 ALA A N 1
ATOM 775 C CA . ALA A 1 98 ? -9.460 5.663 -5.526 1.00 88.12 98 ALA A CA 1
ATOM 776 C C . ALA A 1 98 ? -9.812 6.156 -6.939 1.00 88.12 98 ALA A C 1
ATOM 778 O O . ALA A 1 98 ? -9.810 5.364 -7.882 1.00 88.12 98 ALA A O 1
ATOM 779 N N . LEU A 1 99 ? -10.042 7.465 -7.094 1.00 87.12 99 LEU A N 1
ATOM 780 C CA . LEU A 1 99 ? -10.286 8.093 -8.392 1.00 87.12 99 LEU A CA 1
ATOM 781 C C . LEU A 1 99 ? -9.068 7.962 -9.314 1.00 87.12 99 LEU A C 1
ATOM 783 O O . LEU A 1 99 ? -9.219 7.473 -10.431 1.00 87.12 99 LEU A O 1
ATOM 787 N N . GLU A 1 100 ? -7.869 8.309 -8.835 1.00 83.75 100 GLU A N 1
ATOM 788 C CA . GLU A 1 100 ? -6.614 8.161 -9.589 1.00 83.75 100 GLU A CA 1
ATOM 789 C C . GLU A 1 100 ? -6.407 6.723 -10.085 1.00 83.75 100 GLU A C 1
ATOM 791 O O . GLU A 1 100 ? -6.062 6.511 -11.246 1.00 83.75 100 GLU A O 1
ATOM 796 N N . HIS A 1 101 ? -6.668 5.725 -9.236 1.00 82.69 101 HIS A N 1
ATOM 797 C CA . HIS A 1 101 ? -6.539 4.321 -9.620 1.00 82.69 101 HIS A CA 1
ATOM 798 C C . HIS A 1 101 ? -7.585 3.888 -10.652 1.00 82.69 101 HIS A C 1
ATOM 800 O O . HIS A 1 101 ? -7.253 3.186 -11.602 1.00 82.69 101 HIS A O 1
ATOM 806 N N . SER A 1 102 ? -8.840 4.321 -10.496 1.00 78.56 102 SER A N 1
ATOM 807 C CA . SER A 1 102 ? -9.897 4.010 -11.466 1.00 78.56 102 SER A CA 1
ATOM 808 C C . SER A 1 102 ? -9.657 4.659 -12.834 1.00 78.56 102 SER A C 1
ATOM 810 O O . SER A 1 102 ? -10.003 4.077 -13.858 1.00 78.56 102 SER A O 1
ATOM 812 N N . ALA A 1 103 ? -9.022 5.835 -12.855 1.00 71.19 103 ALA A N 1
ATOM 813 C CA . ALA A 1 103 ? -8.647 6.543 -14.074 1.00 71.19 103 ALA A CA 1
ATOM 814 C C . ALA A 1 103 ? -7.407 5.943 -14.761 1.00 71.19 103 ALA A C 1
ATOM 816 O O . ALA A 1 103 ? -7.190 6.186 -15.946 1.00 71.19 103 ALA A O 1
ATOM 817 N N . HIS A 1 104 ? -6.599 5.162 -14.037 1.00 57.84 104 HIS A N 1
ATOM 818 C CA . HIS A 1 104 ? -5.373 4.554 -14.546 1.00 57.84 104 HIS A CA 1
ATOM 819 C C . HIS A 1 104 ? -5.357 3.041 -14.264 1.00 57.84 104 HIS A C 1
ATOM 821 O O . HIS A 1 104 ? -4.715 2.592 -13.304 1.00 57.84 104 HIS A O 1
ATOM 827 N N . PRO A 1 105 ? -6.079 2.233 -15.069 1.00 51.56 105 PRO A N 1
ATOM 828 C CA . PRO A 1 105 ? -6.067 0.787 -14.909 1.00 51.56 105 PRO A CA 1
ATOM 829 C C . PRO A 1 105 ? -4.638 0.243 -15.090 1.00 51.56 105 PRO A C 1
ATOM 831 O O . PRO A 1 105 ? -3.879 0.764 -15.915 1.00 51.56 105 PRO A O 1
ATOM 834 N N . PRO A 1 106 ? -4.247 -0.801 -14.335 1.00 45.50 106 PRO A N 1
ATOM 835 C CA . PRO A 1 106 ? -2.930 -1.412 -14.467 1.00 45.50 106 PRO A CA 1
ATOM 836 C C . PRO A 1 106 ? -2.781 -1.984 -15.886 1.00 45.50 106 PRO A C 1
ATOM 838 O O . PRO A 1 106 ? -3.386 -3.003 -16.207 1.00 45.50 106 PRO A O 1
ATOM 841 N N . GLY A 1 107 ? -2.017 -1.299 -16.742 1.00 48.78 107 GLY A N 1
ATOM 842 C CA . GLY A 1 107 ? -1.817 -1.684 -18.146 1.00 48.78 107 GLY A CA 1
ATOM 843 C C . GLY A 1 107 ? -1.699 -0.536 -19.156 1.00 48.78 107 GLY A C 1
ATOM 844 O O . GLY A 1 107 ? -1.454 -0.811 -20.323 1.00 48.78 107 GLY A O 1
ATOM 845 N N . ALA A 1 108 ? -1.847 0.731 -18.752 1.00 36.94 108 ALA A N 1
ATOM 846 C CA . ALA A 1 108 ? -1.628 1.884 -19.633 1.00 36.94 108 ALA A CA 1
ATOM 847 C C . ALA A 1 108 ? -0.158 2.364 -19.616 1.00 36.94 108 ALA A C 1
ATOM 849 O O . ALA A 1 108 ? 0.127 3.507 -19.256 1.00 36.94 108 ALA A O 1
ATOM 850 N N . HIS A 1 109 ? 0.768 1.475 -19.980 1.00 40.25 109 HIS A N 1
ATOM 851 C CA . HIS A 1 109 ? 2.149 1.811 -20.340 1.00 40.25 109 HIS A CA 1
ATOM 852 C C . HIS A 1 109 ? 2.502 1.160 -21.672 1.00 40.25 109 HIS A C 1
ATOM 854 O O . HIS A 1 109 ? 2.219 -0.050 -21.812 1.00 40.25 109 HIS A O 1
#

Foldseek 3Di:
DVVVVVVVVVVLLVVLVVLLVLLPDPPRDPVSLVSNLVSLVVQLVVCLVVVVLVSNLVSLVSNVVSVRDDDVVSLVSNCVSLVPDPPVVSVVSNVVSVVVPVVPDSPPD

Radius of gyration: 14.89 Å; Cα contacts (8 Å, |Δi|>4): 93; chains: 1; bounding box: 32×28×45 Å

Sequence (109 aa):
MTTAIALRGRRKVRQLKRQLRTAGLPSAAAAQQDLGRDSVLELLERSMRFGHQRLALQRLHQALKLGAVLTETHWKYCHGVAARSQDKSLQERYLALALEHSAHPPGAH

S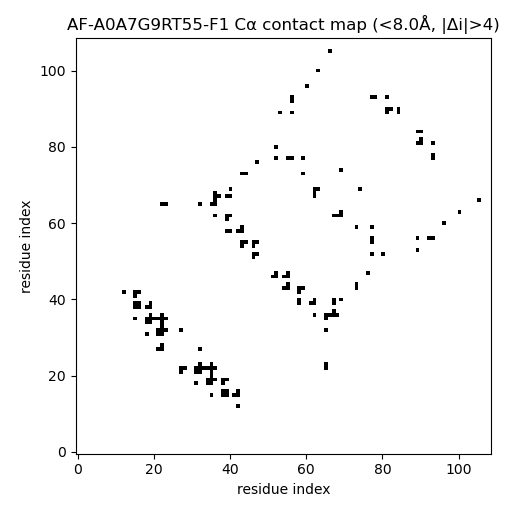olvent-accessible surface area (backbone atoms only — not comparable to full-atom values): 6005 Å² total; per-residue (Å²): 129,65,65,64,58,54,51,52,51,53,52,51,54,52,48,32,56,48,39,31,56,52,26,71,38,96,83,42,51,70,72,39,34,52,49,13,28,54,26,31,49,55,52,23,55,49,22,57,77,72,64,37,56,72,58,25,53,54,27,51,53,53,22,58,78,61,69,31,92,76,54,69,66,59,51,54,51,48,51,54,46,24,77,69,44,88,51,62,70,52,33,54,51,47,51,54,52,52,50,54,46,72,76,50,58,96,74,86,121

Mean predicted aligned error: 6.04 Å

Secondary structure (DSSP, 8-state):
-HHHHHHHHHHHHHHHHHHHHHHTSTT--HHHHHHHHHHHHHHHHHHHHTT-HHHHHHHHHHHHHTT----HHHHHHHHHHHHH-S-HHHHHHHHHHHHHHHHS-TT--

pLDDT: mean 86.46, std 12.6, range [36.94, 96.75]